Protein AF-A0A951RZP1-F1 (afdb_monomer)

Structure (mmCIF, N/CA/C/O backbone):
data_AF-A0A951RZP1-F1
#
_entry.id   AF-A0A951RZP1-F1
#
loop_
_atom_site.group_PDB
_atom_site.id
_atom_site.type_symbol
_atom_site.label_atom_id
_atom_site.label_alt_id
_atom_site.label_comp_id
_atom_site.label_asym_id
_atom_site.label_entity_id
_atom_site.label_seq_id
_atom_site.pdbx_PDB_ins_code
_atom_site.Cartn_x
_atom_site.Cartn_y
_atom_site.Cartn_z
_atom_site.occupancy
_atom_site.B_iso_or_equiv
_atom_site.auth_seq_id
_atom_site.auth_comp_id
_atom_site.auth_asym_id
_atom_site.auth_atom_id
_atom_site.pdbx_PDB_model_num
ATOM 1 N N . MET A 1 1 ? -12.148 5.305 1.036 1.00 90.94 1 MET A N 1
ATOM 2 C CA . MET A 1 1 ? -11.594 4.830 -0.257 1.00 90.94 1 MET A CA 1
ATOM 3 C C . MET A 1 1 ? -10.138 5.253 -0.370 1.00 90.94 1 MET A C 1
ATOM 5 O O . MET A 1 1 ? -9.764 6.193 0.316 1.00 90.94 1 MET A O 1
ATOM 9 N N . ALA A 1 2 ? -9.330 4.615 -1.213 1.00 96.19 2 ALA A N 1
ATOM 10 C CA . ALA A 1 2 ? -7.993 5.107 -1.553 1.00 96.19 2 ALA A CA 1
ATOM 11 C C . ALA A 1 2 ? -7.808 5.159 -3.072 1.00 96.19 2 ALA A C 1
ATOM 13 O O . ALA A 1 2 ? -8.545 4.516 -3.816 1.00 96.19 2 ALA A O 1
ATOM 14 N N . GLY A 1 3 ? -6.851 5.962 -3.519 1.00 96.50 3 GLY A N 1
ATOM 15 C CA . GLY A 1 3 ? -6.611 6.259 -4.928 1.00 96.50 3 GLY A CA 1
ATOM 16 C C . GLY A 1 3 ? -5.451 7.236 -5.088 1.00 96.50 3 GLY A C 1
ATOM 17 O O . GLY A 1 3 ? -4.543 7.269 -4.258 1.00 96.50 3 GLY A O 1
ATOM 18 N N . ARG A 1 4 ? -5.448 8.017 -6.167 1.00 96.31 4 ARG A N 1
ATOM 19 C CA . ARG A 1 4 ? -4.341 8.931 -6.469 1.00 96.31 4 ARG A CA 1
ATOM 20 C C . ARG A 1 4 ? -4.822 10.347 -6.697 1.00 96.31 4 ARG A C 1
ATOM 22 O O . ARG A 1 4 ? -5.886 10.546 -7.273 1.00 96.31 4 ARG A O 1
ATOM 29 N N . ASP A 1 5 ? -3.979 11.284 -6.296 1.00 96.69 5 ASP A N 1
ATOM 30 C CA . ASP A 1 5 ? -4.031 12.677 -6.718 1.00 96.69 5 ASP A CA 1
ATOM 31 C C . ASP A 1 5 ? -2.677 13.024 -7.350 1.00 96.69 5 ASP A C 1
ATOM 33 O O . ASP A 1 5 ? -1.632 12.997 -6.689 1.00 96.69 5 ASP A O 1
ATOM 37 N N . GLY A 1 6 ? -2.671 13.212 -8.670 1.00 96.00 6 GLY A N 1
ATOM 38 C CA . GLY A 1 6 ? -1.447 13.209 -9.470 1.00 96.00 6 GLY A CA 1
ATOM 39 C C . GLY A 1 6 ? -0.603 11.950 -9.221 1.00 96.00 6 GLY A C 1
ATOM 40 O O . GLY A 1 6 ? -1.055 10.822 -9.427 1.00 96.00 6 GLY A O 1
ATOM 41 N N . ASN A 1 7 ? 0.630 12.152 -8.748 1.00 96.62 7 ASN A N 1
ATOM 42 C CA . ASN A 1 7 ? 1.572 11.075 -8.424 1.00 96.62 7 ASN A CA 1
ATOM 43 C C . ASN A 1 7 ? 1.516 10.607 -6.963 1.00 96.62 7 ASN A C 1
ATOM 45 O O . ASN A 1 7 ? 2.286 9.721 -6.591 1.00 96.62 7 ASN A O 1
ATOM 49 N N . ARG A 1 8 ? 0.646 11.194 -6.135 1.00 97.81 8 ARG A N 1
ATOM 50 C CA . ARG A 1 8 ? 0.573 10.912 -4.697 1.00 97.81 8 ARG A CA 1
ATOM 51 C C . ARG A 1 8 ? -0.466 9.842 -4.407 1.00 97.81 8 ARG A C 1
ATOM 53 O O . ARG A 1 8 ? -1.544 9.831 -5.002 1.00 97.81 8 ARG A O 1
ATOM 60 N N . ALA A 1 9 ? -0.167 8.982 -3.441 1.00 97.94 9 ALA A N 1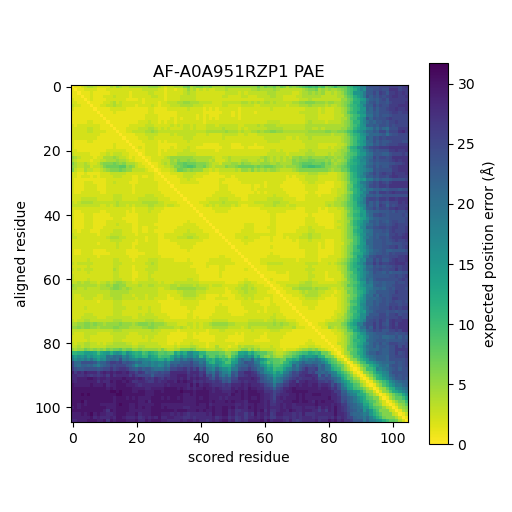
ATOM 61 C CA . ALA A 1 9 ? -1.149 8.079 -2.864 1.00 97.94 9 ALA A CA 1
ATOM 62 C C . ALA A 1 9 ? 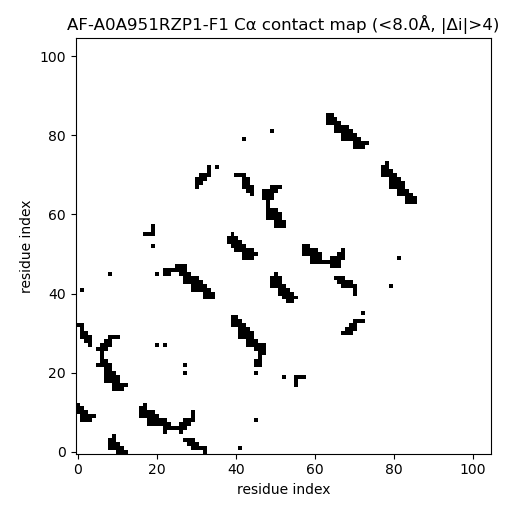-2.035 8.845 -1.872 1.00 97.94 9 ALA A C 1
ATOM 64 O O . ALA A 1 9 ? -1.526 9.558 -1.005 1.00 97.94 9 ALA A O 1
ATOM 65 N N . VAL A 1 10 ? -3.355 8.688 -1.984 1.00 98.06 10 VAL A N 1
ATOM 66 C CA . VAL A 1 10 ? -4.325 9.404 -1.146 1.00 98.06 10 VAL A CA 1
ATOM 67 C C . VAL A 1 10 ? -5.349 8.437 -0.565 1.00 98.06 10 VAL A C 1
ATOM 69 O O . VAL A 1 10 ? -5.869 7.557 -1.255 1.00 98.06 10 VAL A O 1
ATOM 72 N N . LEU A 1 11 ? -5.643 8.620 0.720 1.00 97.81 11 LEU A N 1
ATOM 73 C CA . LEU A 1 11 ? -6.755 8.004 1.431 1.00 97.81 11 LEU A CA 1
ATOM 74 C C . LEU A 1 11 ? -7.856 9.051 1.619 1.00 97.81 11 LEU A C 1
ATOM 76 O O . LEU A 1 11 ? -7.597 10.127 2.141 1.00 97.81 11 LEU A O 1
ATOM 80 N N . TRP A 1 12 ? -9.093 8.722 1.258 1.00 96.44 12 TRP A N 1
ATOM 81 C CA . TRP A 1 12 ? -10.272 9.519 1.591 1.00 96.44 12 TRP A CA 1
ATOM 82 C C . TRP A 1 12 ? -11.104 8.807 2.652 1.00 96.44 12 TRP A C 1
ATOM 84 O O . TRP A 1 12 ? -11.626 7.707 2.416 1.00 96.44 12 TRP A O 1
ATOM 94 N N . LYS A 1 13 ? -11.268 9.464 3.801 1.00 92.81 13 LYS A N 1
ATOM 95 C CA . LYS A 1 13 ? -12.134 9.039 4.905 1.00 92.81 13 LYS A CA 1
ATOM 96 C C . LYS A 1 13 ? -13.231 10.086 5.076 1.00 92.81 13 LYS A C 1
ATOM 98 O O . LYS A 1 13 ? -12.939 11.230 5.400 1.00 92.81 13 LYS A O 1
ATOM 103 N N . ASN A 1 14 ? -14.484 9.705 4.820 1.00 93.31 14 ASN A N 1
ATOM 104 C CA . ASN A 1 14 ? -15.654 10.592 4.923 1.00 93.31 14 ASN A CA 1
ATOM 105 C C . ASN A 1 14 ? -15.485 11.927 4.168 1.00 93.31 14 ASN A C 1
ATOM 107 O O . ASN A 1 14 ? -15.787 12.991 4.694 1.00 93.31 14 ASN A O 1
ATOM 111 N N . GLY A 1 15 ? -14.939 11.874 2.949 1.00 94.06 15 GLY A N 1
ATOM 112 C CA . GLY A 1 15 ? -14.680 13.059 2.121 1.00 94.06 15 GLY A CA 1
ATOM 113 C C . GLY A 1 15 ? -13.392 13.820 2.454 1.00 94.06 15 GLY A C 1
ATOM 114 O O . GLY A 1 15 ? -12.947 14.623 1.640 1.00 94.06 15 GLY A O 1
ATOM 115 N N . VAL A 1 16 ? -12.737 13.534 3.583 1.00 95.62 16 VAL A N 1
ATOM 116 C CA . VAL A 1 16 ? -11.467 14.165 3.966 1.00 95.62 16 VAL A CA 1
ATOM 117 C C . VAL A 1 16 ? -10.297 13.391 3.366 1.00 95.62 16 VAL A C 1
ATOM 119 O O . VAL A 1 16 ? -10.167 12.184 3.587 1.00 95.62 16 VAL A O 1
ATOM 122 N N . ALA A 1 17 ? -9.454 14.086 2.602 1.00 96.19 17 ALA A N 1
ATOM 123 C CA . ALA A 1 17 ? -8.258 13.527 1.984 1.00 96.19 17 ALA A CA 1
ATOM 124 C C . ALA A 1 17 ? -7.062 13.537 2.950 1.00 96.19 17 ALA A C 1
ATOM 126 O O . ALA A 1 17 ? -6.776 14.536 3.607 1.00 96.19 17 ALA A O 1
ATOM 127 N N . THR A 1 18 ? -6.320 12.436 2.981 1.00 97.00 18 THR A N 1
ATOM 128 C CA . THR A 1 18 ? -5.039 12.290 3.671 1.00 97.00 18 THR A CA 1
ATOM 129 C C . THR A 1 18 ? -4.012 11.787 2.669 1.00 97.00 18 THR A C 1
ATOM 131 O O . THR A 1 18 ? -4.172 10.711 2.087 1.00 97.00 18 THR A O 1
ATOM 134 N N . TYR A 1 19 ? -2.955 12.566 2.458 1.00 97.69 19 TYR A N 1
ATOM 135 C CA . TYR A 1 19 ? -1.849 12.169 1.594 1.00 97.69 19 TYR A CA 1
ATOM 136 C C . TYR A 1 19 ? -0.971 11.158 2.325 1.00 97.69 19 TYR A C 1
ATOM 138 O O . TYR A 1 19 ? -0.472 11.425 3.414 1.00 97.69 19 TYR A O 1
ATOM 146 N N . LEU A 1 20 ? -0.801 9.992 1.712 1.00 97.94 20 LEU A N 1
ATOM 147 C CA . LEU A 1 20 ? 0.020 8.898 2.226 1.00 97.94 20 LEU A CA 1
ATOM 148 C C . LEU A 1 20 ? 1.475 9.000 1.738 1.00 97.94 20 LEU A C 1
ATOM 150 O O . LEU A 1 20 ? 2.378 8.405 2.323 1.00 97.94 20 LEU A O 1
ATOM 154 N N . SER A 1 21 ? 1.709 9.746 0.657 1.00 97.31 21 SER A N 1
ATOM 155 C CA . SER A 1 21 ? 3.033 9.977 0.081 1.00 97.31 21 SER A CA 1
ATOM 156 C C . SER A 1 21 ? 3.196 11.408 -0.431 1.00 97.31 21 SER A C 1
ATOM 158 O O . SER A 1 21 ? 2.218 12.123 -0.671 1.00 97.31 21 SER A O 1
ATOM 160 N N . SER A 1 22 ? 4.449 11.818 -0.632 1.00 95.94 22 SER A N 1
ATOM 161 C CA . SER A 1 22 ? 4.803 13.096 -1.266 1.00 95.94 22 SER A CA 1
ATOM 162 C C . SER A 1 22 ? 4.711 13.057 -2.798 1.00 95.94 22 SER A C 1
ATOM 164 O O . SER A 1 22 ? 4.679 14.110 -3.436 1.00 95.94 22 SER A O 1
ATOM 166 N N . GLY A 1 23 ? 4.592 11.861 -3.383 1.00 95.38 23 GLY A N 1
ATOM 167 C CA . GLY A 1 23 ? 4.550 11.634 -4.822 1.00 95.38 23 GLY A CA 1
ATOM 168 C C . GLY A 1 23 ? 5.930 11.320 -5.391 1.00 95.38 23 GLY A C 1
ATOM 169 O O . GLY A 1 23 ? 6.852 12.125 -5.294 1.00 95.38 23 GLY A O 1
ATOM 170 N N . SER A 1 24 ? 6.061 10.166 -6.044 1.00 95.12 24 SER A N 1
ATOM 171 C CA . SER A 1 24 ? 7.268 9.789 -6.787 1.00 95.12 24 SER A CA 1
ATOM 172 C C . SER A 1 24 ? 7.078 9.902 -8.303 1.00 95.12 24 SER A C 1
ATOM 174 O O . SER A 1 24 ? 5.959 9.840 -8.813 1.00 95.12 24 SER A O 1
ATOM 176 N N . ALA A 1 25 ? 8.178 10.013 -9.055 1.00 90.38 25 ALA A N 1
ATOM 177 C CA . ALA A 1 25 ? 8.139 10.069 -10.522 1.00 90.38 25 ALA A CA 1
ATOM 178 C C . ALA A 1 25 ? 7.450 8.843 -11.158 1.00 90.38 25 ALA A C 1
ATOM 180 O O . ALA A 1 25 ? 6.830 8.957 -12.210 1.00 90.38 25 ALA A O 1
ATOM 181 N N . GLY A 1 26 ? 7.527 7.675 -10.507 1.00 83.81 26 GLY A N 1
ATOM 182 C CA . GLY A 1 26 ? 6.880 6.440 -10.965 1.00 83.81 26 GLY A CA 1
ATOM 183 C C . GLY A 1 26 ? 5.391 6.326 -10.619 1.00 83.81 26 GLY A C 1
ATOM 184 O O . GLY A 1 26 ? 4.766 5.327 -10.987 1.00 83.81 26 GLY A O 1
ATOM 185 N N . GLY A 1 27 ? 4.835 7.314 -9.911 1.00 92.81 27 GLY A N 1
ATOM 186 C CA . GLY A 1 27 ? 3.468 7.321 -9.408 1.00 92.81 27 GLY A CA 1
ATOM 187 C C . GLY A 1 27 ? 3.269 6.352 -8.242 1.00 92.81 27 GLY A C 1
ATOM 188 O O . GLY A 1 27 ? 3.410 5.130 -8.375 1.00 92.81 27 GLY A O 1
ATOM 189 N N . ASP A 1 28 ? 2.872 6.896 -7.099 1.00 97.25 28 ASP A N 1
ATOM 190 C CA . ASP A 1 28 ? 2.564 6.103 -5.915 1.00 97.25 28 ASP A CA 1
ATOM 191 C C . ASP A 1 28 ? 1.142 5.553 -6.011 1.00 97.25 28 ASP A C 1
ATOM 193 O O . ASP A 1 28 ? 0.252 6.163 -6.610 1.00 97.25 28 ASP A O 1
ATOM 197 N N . LYS A 1 29 ? 0.916 4.357 -5.468 1.00 97.50 29 LYS A N 1
ATOM 198 C CA . LYS A 1 29 ? -0.366 3.660 -5.621 1.00 97.50 29 LYS A CA 1
ATOM 199 C C . LYS A 1 29 ? -0.813 3.066 -4.296 1.00 97.50 29 LYS A C 1
ATOM 201 O O . LYS A 1 29 ? -0.108 2.194 -3.805 1.00 97.50 29 LYS A O 1
ATOM 206 N N . PRO A 1 30 ? -1.974 3.452 -3.752 1.00 97.88 30 PRO A N 1
ATOM 207 C CA . PRO A 1 30 ? -2.640 2.710 -2.691 1.00 97.88 30 PRO A CA 1
ATOM 208 C C . PRO A 1 30 ? -3.650 1.745 -3.323 1.00 97.88 30 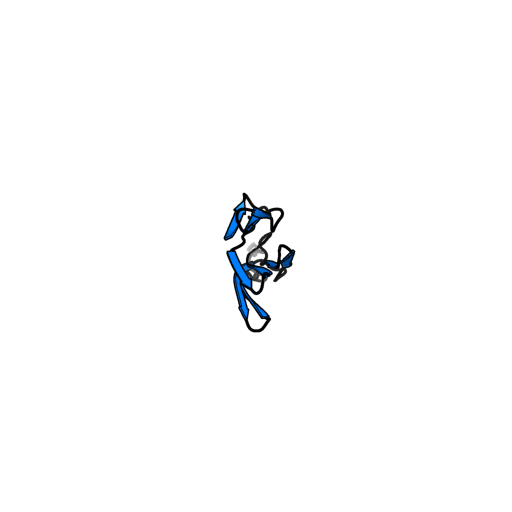PRO A C 1
ATOM 210 O O . PRO A 1 30 ? -4.677 2.155 -3.860 1.00 97.88 30 PRO A O 1
ATOM 213 N N . ASN A 1 31 ? -3.321 0.458 -3.318 1.00 98.00 31 ASN A N 1
ATOM 214 C CA . ASN A 1 31 ? -4.042 -0.574 -4.061 1.00 98.00 31 ASN A CA 1
ATOM 215 C C . ASN A 1 31 ? -5.172 -1.225 -3.255 1.00 98.00 31 ASN A C 1
ATOM 217 O O . ASN A 1 31 ? -6.171 -1.636 -3.835 1.00 98.00 31 ASN A O 1
ATOM 221 N N . SER A 1 32 ? -5.030 -1.319 -1.933 1.00 98.44 32 SER A N 1
ATOM 222 C CA . SER A 1 32 ? -6.020 -1.960 -1.063 1.00 98.44 32 SER A CA 1
ATOM 223 C C . SER A 1 32 ? -6.149 -1.207 0.246 1.00 98.44 32 SER A C 1
ATOM 225 O O . SER A 1 32 ? -5.147 -0.747 0.786 1.00 98.44 32 SER A O 1
ATOM 227 N N . VAL A 1 33 ? -7.371 -1.132 0.771 1.00 98.25 33 VAL A N 1
ATOM 228 C CA . VAL A 1 33 ? -7.678 -0.570 2.090 1.00 98.25 33 VAL A CA 1
ATOM 229 C C . VAL A 1 33 ? -8.377 -1.636 2.920 1.00 98.25 33 VAL A C 1
ATOM 231 O O . VAL A 1 33 ? -9.329 -2.251 2.450 1.00 98.25 33 VAL A O 1
ATOM 234 N N . PHE A 1 34 ? -7.933 -1.817 4.158 1.00 98.00 34 PHE A N 1
ATOM 235 C CA . PHE A 1 34 ? -8.590 -2.647 5.159 1.00 98.00 34 PHE A CA 1
ATOM 236 C C . PHE A 1 34 ? -8.749 -1.838 6.443 1.00 98.00 34 PHE A C 1
ATOM 238 O O . PHE A 1 34 ? -7.863 -1.065 6.802 1.00 98.00 34 PHE A O 1
ATOM 245 N N . VAL A 1 35 ? -9.877 -1.993 7.131 1.00 97.12 35 VAL A N 1
ATOM 246 C CA . VAL A 1 35 ? -10.146 -1.295 8.392 1.00 97.12 35 VAL A CA 1
ATOM 247 C C . VAL A 1 35 ? -10.482 -2.327 9.449 1.00 97.12 35 VAL A C 1
ATOM 249 O O . VAL A 1 35 ? -11.339 -3.180 9.225 1.00 97.12 35 VAL A O 1
ATOM 252 N N . LYS A 1 36 ? -9.817 -2.239 10.600 1.00 96.62 36 LYS A N 1
ATOM 253 C CA . LYS A 1 36 ? -10.124 -3.058 11.771 1.00 96.62 36 LYS A CA 1
ATOM 254 C C . LYS A 1 36 ? -9.971 -2.230 13.028 1.00 96.62 36 LYS A C 1
ATOM 256 O O . LYS A 1 36 ? -8.968 -1.546 13.176 1.00 96.62 36 LYS A O 1
ATOM 261 N N . ASP A 1 37 ? -10.983 -2.284 13.889 1.00 95.88 37 ASP A N 1
ATOM 262 C CA . ASP A 1 37 ? -10.980 -1.642 15.209 1.00 95.88 37 ASP A CA 1
ATOM 263 C C . ASP A 1 37 ? -10.575 -0.152 15.164 1.00 95.88 37 ASP A C 1
ATOM 265 O O . ASP A 1 37 ? -9.935 0.375 16.064 1.00 95.88 37 ASP A O 1
ATOM 269 N N . GLY A 1 38 ? -10.949 0.540 14.080 1.00 94.62 38 GLY A N 1
ATOM 270 C CA . GLY A 1 38 ? -10.655 1.959 13.854 1.00 94.62 38 GLY A CA 1
ATOM 271 C C . GLY A 1 38 ? -9.340 2.254 13.124 1.00 94.62 38 GLY A C 1
ATOM 272 O O . GLY A 1 38 ? -9.242 3.318 12.508 1.00 94.62 38 GLY A O 1
ATOM 273 N N . THR A 1 39 ? -8.392 1.316 13.107 1.00 96.81 39 THR A N 1
ATOM 274 C CA . THR A 1 39 ? -7.121 1.439 12.380 1.00 96.81 39 THR A CA 1
ATOM 275 C C . THR A 1 39 ? -7.320 1.207 10.888 1.00 96.81 39 THR A C 1
ATOM 277 O O . THR A 1 39 ? -7.982 0.250 10.465 1.00 96.81 39 THR A O 1
ATOM 280 N N . VAL A 1 40 ? -6.726 2.078 10.072 1.00 97.69 40 VAL A N 1
ATOM 281 C CA . VAL A 1 40 ? -6.755 1.980 8.611 1.00 97.69 40 VAL A CA 1
ATOM 282 C C . VAL A 1 40 ? -5.423 1.452 8.094 1.00 97.69 40 VAL A C 1
ATOM 284 O O . VAL A 1 40 ? -4.381 2.078 8.272 1.00 97.69 40 VAL A O 1
ATOM 287 N N . TYR A 1 41 ? -5.482 0.331 7.383 1.00 98.38 41 TYR A N 1
ATOM 288 C CA . TYR A 1 41 ? -4.353 -0.298 6.712 1.00 98.38 41 TYR A CA 1
ATOM 289 C C . TYR A 1 41 ? -4.480 -0.085 5.211 1.00 98.38 41 TYR A C 1
ATOM 291 O O . TYR A 1 41 ? -5.513 -0.397 4.618 1.00 98.38 41 TYR A O 1
ATOM 299 N N . VAL A 1 42 ? -3.424 0.411 4.578 1.00 98.69 42 VAL A N 1
ATOM 300 C CA . VAL A 1 42 ? -3.387 0.627 3.132 1.00 98.69 42 VAL A CA 1
ATOM 301 C C . VAL A 1 42 ? -2.177 -0.087 2.554 1.00 98.69 42 VAL A C 1
ATOM 303 O O . VAL A 1 42 ? -1.050 0.241 2.902 1.00 98.69 42 VAL A O 1
ATOM 306 N N . ALA A 1 43 ? -2.388 -1.053 1.665 1.00 98.50 43 ALA A N 1
ATOM 307 C CA . ALA A 1 43 ? -1.307 -1.694 0.917 1.00 98.50 43 ALA A CA 1
ATOM 308 C C . ALA A 1 43 ? -1.120 -1.015 -0.435 1.00 98.50 43 ALA A C 1
ATOM 310 O O . ALA A 1 43 ? -2.093 -0.681 -1.115 1.00 98.50 43 ALA A O 1
ATOM 311 N N . GLY A 1 44 ? 0.131 -0.845 -0.851 1.00 97.88 44 GLY A N 1
ATOM 312 C CA . GLY A 1 44 ? 0.438 -0.239 -2.131 1.00 97.88 44 GLY A CA 1
ATOM 313 C C . GLY A 1 44 ? 1.924 -0.174 -2.459 1.00 97.88 44 GLY A C 1
ATOM 314 O O . GLY A 1 44 ? 2.705 -1.075 -2.139 1.00 97.88 44 GLY A O 1
ATOM 315 N N . LYS A 1 45 ? 2.322 0.904 -3.129 1.00 97.06 45 LYS A N 1
ATOM 316 C CA . LYS A 1 45 ? 3.725 1.218 -3.387 1.00 97.06 45 LYS A CA 1
ATOM 317 C C . LYS A 1 45 ? 4.003 2.708 -3.364 1.00 97.06 45 LYS A C 1
ATOM 319 O O . LYS A 1 45 ? 3.152 3.510 -3.747 1.00 97.06 45 LYS A O 1
ATOM 324 N N . GLU A 1 46 ? 5.236 3.033 -3.019 1.00 96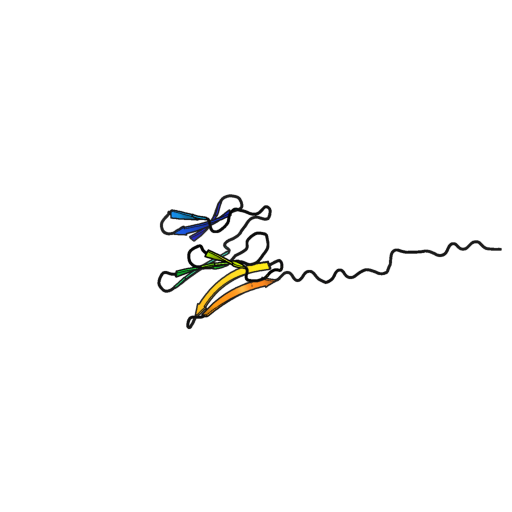.44 46 GLU A N 1
ATOM 325 C CA . GLU A 1 46 ? 5.815 4.362 -3.160 1.00 96.44 46 GLU A CA 1
ATOM 326 C C .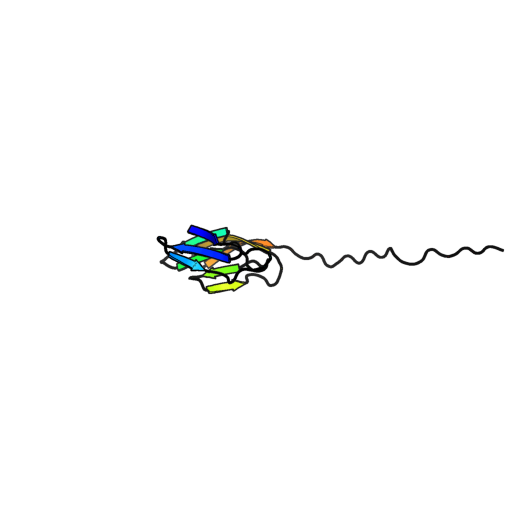 GLU A 1 46 ? 7.215 4.228 -3.751 1.00 96.44 46 GLU A C 1
ATOM 328 O O . GLU A 1 46 ? 7.946 3.301 -3.400 1.00 96.44 46 GLU A O 1
ATOM 333 N N . ALA A 1 47 ? 7.57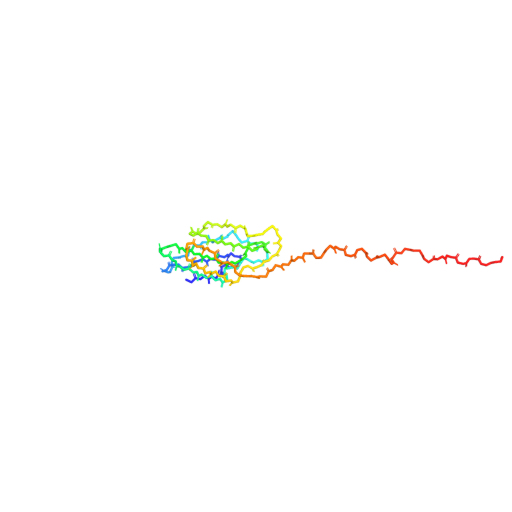1 5.111 -4.687 1.00 94.31 47 ALA A N 1
ATOM 334 C CA . ALA A 1 47 ? 8.877 5.092 -5.356 1.00 94.31 47 ALA A CA 1
ATOM 335 C C . ALA A 1 47 ? 9.252 3.705 -5.930 1.00 94.31 47 ALA A C 1
ATOM 337 O O . ALA A 1 47 ? 10.412 3.299 -5.955 1.00 94.31 47 ALA A O 1
ATOM 338 N N . GLY A 1 48 ? 8.245 2.948 -6.382 1.00 93.81 48 GLY A N 1
ATOM 339 C CA . GLY A 1 48 ? 8.418 1.607 -6.944 1.00 93.81 48 GLY A CA 1
ATOM 340 C C . GLY A 1 48 ? 8.664 0.485 -5.927 1.00 93.81 48 GLY A C 1
ATOM 341 O O . GLY A 1 48 ? 8.863 -0.652 -6.358 1.00 93.81 48 GLY A O 1
ATOM 342 N N . LYS A 1 49 ? 8.626 0.766 -4.621 1.00 94.94 49 LYS A N 1
ATOM 343 C CA . LYS A 1 49 ? 8.796 -0.217 -3.542 1.00 94.94 49 LYS A CA 1
ATOM 344 C C . LYS A 1 49 ? 7.465 -0.514 -2.846 1.00 94.94 49 LYS A C 1
ATOM 346 O O . LYS A 1 49 ? 6.655 0.404 -2.684 1.00 94.94 49 LYS A O 1
ATOM 351 N N . PRO A 1 50 ? 7.217 -1.764 -2.413 1.00 97.12 50 PRO A N 1
ATOM 352 C CA . PRO A 1 50 ? 5.987 -2.111 -1.716 1.00 97.12 50 PRO A CA 1
ATOM 353 C C . PRO A 1 50 ? 5.937 -1.399 -0.360 1.00 97.12 50 PRO A C 1
ATOM 355 O O . PRO A 1 50 ? 6.902 -1.436 0.408 1.00 97.12 50 PRO A O 1
ATOM 358 N N . ARG A 1 51 ? 4.806 -0.755 -0.064 1.00 97.56 51 ARG A N 1
ATOM 359 C CA . ARG A 1 51 ? 4.604 0.028 1.160 1.00 97.56 51 ARG A CA 1
ATOM 360 C C . ARG A 1 51 ? 3.264 -0.327 1.802 1.00 97.56 51 ARG A C 1
ATOM 362 O O . ARG A 1 51 ? 2.283 -0.579 1.098 1.00 97.56 51 ARG A O 1
ATOM 369 N N . LEU A 1 52 ? 3.242 -0.361 3.130 1.00 98.56 52 LEU A N 1
ATOM 370 C CA . LEU A 1 52 ? 2.041 -0.450 3.959 1.00 98.56 52 LEU A CA 1
ATOM 371 C C . LEU A 1 52 ? 1.901 0.866 4.720 1.00 98.56 52 LEU A C 1
ATOM 373 O O . LEU A 1 52 ? 2.847 1.270 5.385 1.00 98.56 52 LEU A O 1
ATOM 377 N N . TRP A 1 53 ? 0.743 1.513 4.664 1.00 98.50 53 TRP A N 1
ATOM 378 C CA . TRP A 1 53 ? 0.425 2.636 5.544 1.00 98.50 53 TRP A CA 1
ATOM 379 C C . TRP A 1 53 ? -0.537 2.187 6.638 1.00 98.50 53 TRP A C 1
ATOM 381 O O . TRP A 1 53 ? -1.551 1.562 6.334 1.00 98.50 53 TRP A O 1
ATOM 391 N N . VAL A 1 54 ? -0.223 2.512 7.890 1.00 97.69 54 VAL A N 1
ATOM 392 C CA . VAL A 1 54 ? -1.063 2.264 9.067 1.00 97.69 54 VAL A CA 1
ATOM 393 C C . VAL A 1 54 ? -1.366 3.613 9.701 1.00 97.69 54 VAL A C 1
ATOM 395 O O . VAL A 1 54 ? -0.445 4.323 10.099 1.00 97.69 54 VAL A O 1
ATOM 398 N N . ASP A 1 55 ? -2.639 4.008 9.693 1.00 95.75 55 ASP A N 1
ATOM 399 C CA . ASP A 1 55 ? -3.101 5.328 10.153 1.00 95.75 55 ASP A CA 1
ATOM 400 C C . ASP A 1 55 ? -2.272 6.495 9.578 1.00 95.75 55 ASP A C 1
ATOM 402 O O . ASP A 1 55 ? -1.891 7.442 10.260 1.00 95.75 55 ASP A O 1
ATOM 406 N N . GLY A 1 56 ? -1.961 6.402 8.281 1.00 93.81 56 GLY A N 1
ATOM 407 C CA . GLY A 1 56 ? -1.179 7.398 7.541 1.00 93.81 56 GLY A CA 1
ATOM 408 C C . GLY A 1 56 ? 0.342 7.235 7.645 1.00 93.81 56 GLY A C 1
ATOM 409 O O . GLY A 1 56 ? 1.060 7.759 6.795 1.00 93.81 56 GLY A O 1
ATOM 410 N N . THR A 1 57 ? 0.849 6.455 8.602 1.00 96.31 57 THR A N 1
ATOM 411 C CA . THR A 1 57 ? 2.290 6.200 8.758 1.00 96.31 57 THR A CA 1
ATOM 412 C C . THR A 1 57 ? 2.735 5.077 7.829 1.00 96.31 57 THR A C 1
ATOM 414 O O . THR A 1 57 ? 2.198 3.976 7.891 1.00 96.31 57 THR A O 1
ATOM 417 N N . GLY A 1 58 ? 3.701 5.340 6.945 1.00 96.69 58 GLY A N 1
ATOM 418 C CA . GLY A 1 58 ? 4.113 4.398 5.901 1.00 96.69 58 GLY A CA 1
ATOM 419 C C . GLY A 1 58 ? 5.387 3.608 6.212 1.00 96.69 58 GLY A C 1
ATOM 420 O O . GLY A 1 58 ? 6.426 4.197 6.506 1.00 96.69 58 GLY A O 1
ATOM 421 N N . TYR A 1 59 ? 5.340 2.297 5.993 1.00 97.50 59 TYR A N 1
ATOM 422 C CA . TYR A 1 59 ? 6.411 1.327 6.222 1.00 97.50 59 TYR A CA 1
ATOM 423 C C . TYR A 1 59 ? 6.764 0.608 4.919 1.00 97.50 59 TYR A C 1
ATOM 425 O O . TYR A 1 59 ? 5.888 0.033 4.266 1.00 97.50 59 TYR A O 1
ATOM 433 N N . TYR A 1 60 ? 8.037 0.635 4.522 1.00 96.25 60 TYR A N 1
ATOM 434 C CA . TYR A 1 60 ? 8.499 -0.185 3.401 1.00 96.25 60 TYR A CA 1
ATOM 435 C C . TYR A 1 60 ? 8.492 -1.659 3.802 1.00 96.25 60 TYR A C 1
ATOM 437 O O . TYR A 1 60 ? 8.971 -2.020 4.872 1.00 96.25 60 TYR A O 1
ATOM 445 N N . LEU A 1 61 ? 7.941 -2.504 2.931 1.00 95.81 61 LEU A N 1
ATOM 446 C CA . LEU A 1 61 ? 7.880 -3.954 3.142 1.00 95.81 61 LEU A CA 1
ATOM 447 C C . LEU A 1 61 ? 9.080 -4.686 2.526 1.00 95.81 61 LEU A C 1
ATOM 449 O O . LEU A 1 61 ? 9.278 -5.870 2.772 1.00 95.81 61 LEU A O 1
ATOM 453 N N . SER A 1 62 ? 9.845 -3.999 1.676 1.00 92.81 62 SER A N 1
ATOM 454 C CA . SER A 1 62 ? 11.072 -4.488 1.047 1.00 92.81 62 SER A CA 1
ATOM 455 C C . SER A 1 62 ? 11.891 -3.304 0.535 1.00 92.81 62 SER A C 1
ATOM 457 O O . SER A 1 62 ? 11.329 -2.289 0.113 1.00 92.81 62 SER A O 1
ATOM 459 N N . ASP A 1 63 ? 13.215 -3.459 0.507 1.00 90.06 63 ASP A N 1
ATOM 460 C CA . ASP A 1 63 ? 14.129 -2.502 -0.122 1.00 90.06 63 ASP A CA 1
ATOM 461 C C . ASP A 1 63 ? 14.149 -2.601 -1.649 1.00 90.06 63 ASP A C 1
ATOM 463 O O . ASP A 1 63 ? 14.570 -1.661 -2.331 1.00 90.06 63 ASP A O 1
ATOM 467 N N . SER A 1 64 ? 13.682 -3.729 -2.183 1.00 91.69 64 SER A N 1
ATOM 468 C CA . SER A 1 64 ? 13.627 -4.015 -3.612 1.00 91.69 64 SER A CA 1
ATOM 469 C C . SER A 1 64 ? 12.315 -3.556 -4.243 1.00 91.69 64 SER A C 1
ATOM 471 O O . SER A 1 64 ? 11.299 -3.337 -3.578 1.00 91.69 64 SER A O 1
ATOM 473 N N . ALA A 1 65 ? 12.335 -3.416 -5.569 1.00 93.19 65 ALA A N 1
ATOM 474 C CA . ALA A 1 65 ? 11.159 -3.014 -6.322 1.00 93.19 65 ALA A CA 1
ATOM 475 C C . ALA A 1 65 ? 10.027 -4.041 -6.174 1.00 93.19 65 ALA A C 1
ATOM 477 O O . ALA A 1 65 ? 10.225 -5.256 -6.235 1.00 93.19 65 ALA A 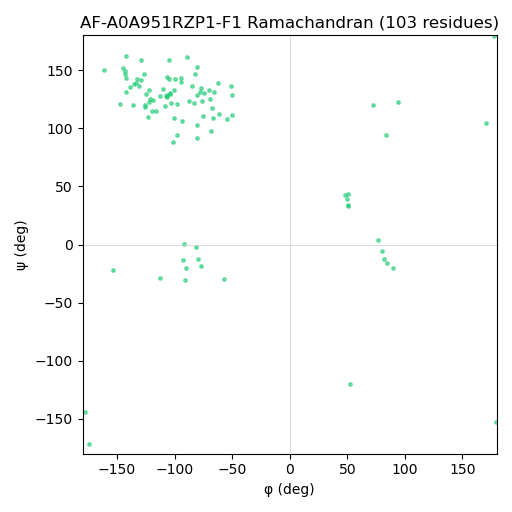O 1
ATOM 478 N N . GLY A 1 66 ? 8.805 -3.549 -6.032 1.00 94.44 66 GLY A N 1
ATOM 479 C CA . GLY A 1 66 ? 7.648 -4.395 -5.806 1.00 94.44 66 GLY A CA 1
ATOM 480 C C . GLY A 1 66 ? 6.378 -3.591 -5.613 1.00 94.44 66 GLY A C 1
ATOM 481 O O . GLY A 1 66 ? 6.363 -2.362 -5.671 1.00 94.44 66 GLY A O 1
ATOM 482 N N . GLU A 1 67 ? 5.284 -4.310 -5.417 1.00 95.94 67 GLU A N 1
ATOM 483 C CA . GLU A 1 67 ? 3.969 -3.711 -5.256 1.00 95.94 67 GLU A CA 1
ATOM 484 C C . GLU A 1 67 ? 3.131 -4.554 -4.303 1.00 95.94 67 GLU A C 1
ATOM 486 O O . GLU A 1 67 ? 2.892 -5.731 -4.574 1.00 95.94 67 GLU A O 1
ATOM 491 N N . ALA A 1 68 ? 2.683 -3.955 -3.198 1.00 97.94 68 ALA A N 1
ATOM 492 C CA . ALA A 1 68 ? 1.670 -4.560 -2.349 1.00 97.94 68 ALA A CA 1
ATOM 493 C C . ALA A 1 68 ? 0.292 -4.312 -2.975 1.00 97.94 68 ALA A C 1
ATOM 495 O O . ALA A 1 68 ? -0.036 -3.193 -3.373 1.00 97.94 68 ALA A O 1
ATOM 496 N N . LEU A 1 69 ? -0.488 -5.376 -3.125 1.00 97.94 69 LEU A N 1
ATOM 497 C CA . LEU A 1 69 ? -1.749 -5.380 -3.867 1.00 97.94 69 LEU A CA 1
ATOM 498 C C . LEU A 1 69 ? -2.957 -5.598 -2.962 1.00 97.94 69 LEU A C 1
ATOM 500 O O . LEU A 1 69 ? -4.038 -5.125 -3.285 1.00 97.94 69 LEU A O 1
ATOM 504 N N . SER A 1 70 ? -2.777 -6.302 -1.846 1.00 98.31 70 SER A N 1
ATOM 505 C CA . SER A 1 70 ? -3.848 -6.629 -0.909 1.00 98.31 70 SER A CA 1
ATOM 506 C C . SER A 1 70 ? -3.340 -6.572 0.524 1.00 98.31 70 SER A C 1
ATOM 508 O O . SER A 1 70 ? -2.181 -6.903 0.779 1.00 98.31 70 SER A O 1
ATOM 510 N N . VAL A 1 71 ? -4.210 -6.166 1.447 1.00 98.50 71 VAL A N 1
ATOM 511 C CA . VAL A 1 71 ? -3.972 -6.223 2.892 1.00 98.50 71 VAL A CA 1
ATOM 512 C C . VAL A 1 71 ? -5.191 -6.800 3.600 1.00 98.50 71 VAL A C 1
ATOM 514 O O . VAL A 1 71 ? -6.326 -6.457 3.275 1.00 98.50 71 VAL A O 1
ATOM 517 N N . SER A 1 72 ? -4.947 -7.658 4.587 1.00 98.25 72 SER A N 1
ATOM 518 C CA . SER A 1 72 ? -5.964 -8.216 5.480 1.00 98.25 72 SER A CA 1
ATOM 519 C C . SER A 1 72 ? -5.406 -8.357 6.890 1.00 98.25 72 SER A C 1
ATOM 521 O O . SER A 1 72 ? -4.214 -8.620 7.049 1.00 98.25 72 SER A O 1
ATOM 523 N N . VAL A 1 73 ? -6.258 -8.244 7.908 1.00 97.88 73 VAL A N 1
ATOM 524 C CA . VAL A 1 73 ? -5.854 -8.437 9.308 1.00 97.88 73 VAL A CA 1
ATOM 525 C C . VAL A 1 73 ? -6.627 -9.595 9.923 1.00 97.88 73 VAL A C 1
ATOM 527 O O . VAL A 1 73 ? -7.857 -9.574 9.956 1.00 97.88 73 VAL A O 1
ATOM 530 N N . ALA A 1 74 ? -5.911 -10.583 10.458 1.00 95.50 74 ALA A N 1
ATOM 531 C CA . ALA A 1 74 ? -6.490 -11.748 11.124 1.00 95.50 74 ALA A CA 1
ATOM 532 C C . ALA A 1 74 ? -5.689 -12.092 12.383 1.00 95.50 74 ALA A C 1
ATOM 534 O O . ALA A 1 74 ? -4.462 -12.078 12.364 1.00 95.50 74 ALA A O 1
ATOM 535 N N . ASN A 1 75 ? -6.386 -12.384 13.486 1.00 95.31 75 ASN A N 1
ATOM 536 C CA . ASN A 1 75 ? -5.775 -12.774 14.767 1.00 95.31 75 ASN A CA 1
ATOM 537 C C . ASN A 1 75 ? -4.649 -11.831 15.245 1.00 95.31 75 ASN A C 1
ATOM 539 O O . ASN A 1 75 ? -3.618 -12.284 15.724 1.00 95.31 75 ASN A O 1
ATOM 543 N N . GLY A 1 76 ? -4.823 -10.518 15.059 1.00 91.25 76 GLY A N 1
ATOM 544 C CA . GLY A 1 76 ? -3.830 -9.500 15.434 1.00 91.25 76 GLY A CA 1
ATOM 545 C C . GLY A 1 76 ? -2.671 -9.325 14.445 1.00 91.25 76 GLY A C 1
ATOM 546 O O . GLY A 1 76 ? -1.893 -8.391 14.591 1.00 91.25 76 GLY A O 1
ATOM 547 N N . ASN A 1 77 ? -2.580 -10.161 13.410 1.00 96.31 77 ASN A N 1
ATOM 548 C CA . ASN A 1 77 ? -1.519 -10.108 12.410 1.00 96.31 77 ASN A CA 1
ATOM 549 C C . ASN A 1 77 ? -1.982 -9.400 11.136 1.00 96.31 77 ASN A C 1
ATOM 551 O O . ASN A 1 77 ? -3.112 -9.595 10.678 1.00 96.31 77 ASN A O 1
ATOM 555 N N . VAL A 1 78 ? -1.081 -8.622 10.537 1.00 97.56 78 VAL A N 1
ATOM 556 C CA . VAL A 1 78 ? -1.292 -7.958 9.247 1.00 97.56 78 VAL A CA 1
ATOM 557 C C . VAL A 1 78 ? -0.644 -8.792 8.148 1.00 97.56 78 VAL A C 1
ATOM 559 O O . VAL A 1 78 ? 0.565 -9.010 8.153 1.00 97.56 78 VAL A O 1
ATOM 562 N N . TYR A 1 79 ? -1.444 -9.233 7.183 1.00 97.94 79 TYR A N 1
ATOM 563 C CA . TYR A 1 79 ? -0.990 -9.987 6.020 1.00 97.94 79 TYR A CA 1
ATOM 564 C C . TYR A 1 79 ? -1.056 -9.093 4.789 1.00 97.94 79 TYR A C 1
ATOM 566 O O . TYR A 1 79 ? -2.099 -8.500 4.505 1.00 97.94 79 TYR A O 1
ATOM 574 N N . VAL A 1 80 ? 0.051 -9.010 4.051 1.00 98.06 80 VAL A N 1
ATOM 575 C CA . VAL A 1 80 ? 0.147 -8.221 2.821 1.00 98.06 80 VAL A CA 1
ATOM 576 C C . VAL A 1 80 ? 0.563 -9.125 1.667 1.00 98.06 80 VAL A C 1
ATOM 578 O O . VAL A 1 80 ? 1.603 -9.775 1.719 1.00 98.06 80 VAL A O 1
ATOM 581 N N . GLY A 1 81 ? -0.256 -9.157 0.617 1.00 96.62 81 GLY A N 1
ATOM 582 C CA . GLY A 1 81 ? 0.009 -9.900 -0.615 1.00 96.62 81 GLY A CA 1
ATOM 583 C C . GLY A 1 81 ? 0.420 -8.963 -1.747 1.00 96.62 81 GLY A C 1
ATOM 584 O O . GLY A 1 81 ? -0.115 -7.858 -1.870 1.00 96.62 81 GLY A O 1
ATOM 585 N N . GLY A 1 82 ? 1.356 -9.382 -2.599 1.00 95.69 82 GLY A N 1
ATOM 586 C CA . GLY A 1 82 ? 1.889 -8.514 -3.646 1.00 95.69 82 GLY A CA 1
ATOM 587 C C . GLY A 1 82 ? 2.846 -9.195 -4.617 1.00 95.69 82 GLY A C 1
ATOM 588 O O . GLY A 1 82 ? 3.007 -10.413 -4.615 1.00 95.69 82 GLY A O 1
ATOM 589 N N . LYS A 1 83 ? 3.482 -8.385 -5.465 1.00 91.19 83 LYS A N 1
ATOM 590 C CA . LYS A 1 83 ? 4.502 -8.817 -6.429 1.00 91.19 83 LYS A CA 1
ATOM 591 C C . LYS A 1 83 ? 5.866 -8.299 -5.995 1.00 91.19 83 LYS A C 1
ATOM 593 O O . LYS A 1 83 ? 6.012 -7.109 -5.714 1.00 91.19 83 LYS A O 1
ATOM 598 N N . HIS A 1 84 ? 6.866 -9.170 -6.022 1.00 82.69 84 HIS A N 1
ATOM 599 C CA . HIS A 1 84 ? 8.261 -8.804 -5.813 1.00 82.69 84 HIS A CA 1
ATOM 600 C C . HIS A 1 84 ? 9.011 -8.866 -7.145 1.00 82.69 84 HIS A C 1
ATOM 602 O O . HIS A 1 84 ? 8.952 -9.879 -7.843 1.00 82.69 84 HIS A O 1
ATOM 608 N N . ARG A 1 85 ? 9.696 -7.783 -7.526 1.00 73.69 85 ARG A N 1
ATOM 609 C CA . ARG A 1 85 ? 10.590 -7.774 -8.686 1.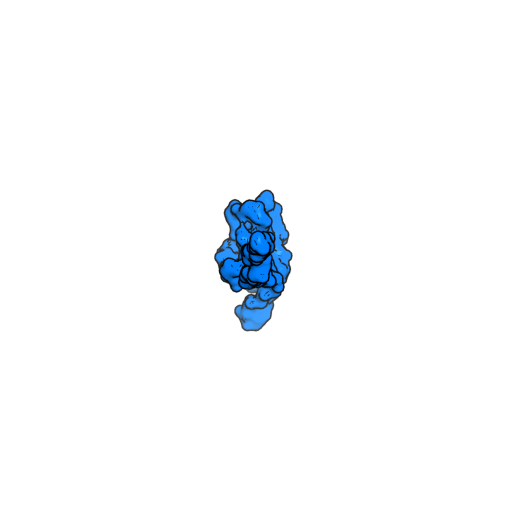00 73.69 85 ARG A CA 1
ATOM 610 C C . ARG A 1 85 ? 12.009 -7.979 -8.184 1.00 73.69 85 ARG A C 1
ATOM 612 O O . ARG A 1 85 ? 12.690 -7.023 -7.828 1.00 73.69 85 ARG A O 1
ATOM 619 N N . ILE A 1 86 ? 12.454 -9.231 -8.184 1.00 66.62 86 ILE A N 1
ATOM 620 C CA . ILE A 1 86 ? 13.875 -9.525 -8.020 1.00 66.62 86 ILE A CA 1
ATOM 621 C C . ILE A 1 86 ? 14.559 -9.006 -9.288 1.00 66.62 86 ILE A C 1
ATOM 623 O O . ILE A 1 86 ? 14.236 -9.456 -10.389 1.00 66.62 86 ILE A O 1
ATOM 627 N N . LYS A 1 87 ? 15.470 -8.032 -9.163 1.00 55.03 87 LYS A N 1
ATOM 628 C CA . LYS A 1 87 ? 16.445 -7.804 -10.234 1.00 55.03 87 LYS A CA 1
ATOM 629 C C . LYS A 1 87 ? 17.228 -9.105 -10.332 1.00 55.03 87 LYS A C 1
ATOM 631 O O . LYS A 1 87 ? 17.929 -9.446 -9.382 1.00 55.03 87 LYS A O 1
ATOM 636 N N . ALA A 1 88 ? 17.076 -9.840 -11.432 1.00 52.41 88 ALA A N 1
ATOM 637 C CA . ALA A 1 88 ? 18.014 -10.913 -11.719 1.00 52.41 88 ALA A CA 1
ATOM 638 C C . ALA A 1 88 ? 19.429 -10.317 -11.603 1.00 52.41 88 ALA A C 1
ATOM 640 O O . ALA A 1 88 ? 19.620 -9.178 -12.058 1.00 52.41 88 ALA A O 1
ATOM 641 N N . PRO A 1 89 ? 20.397 -11.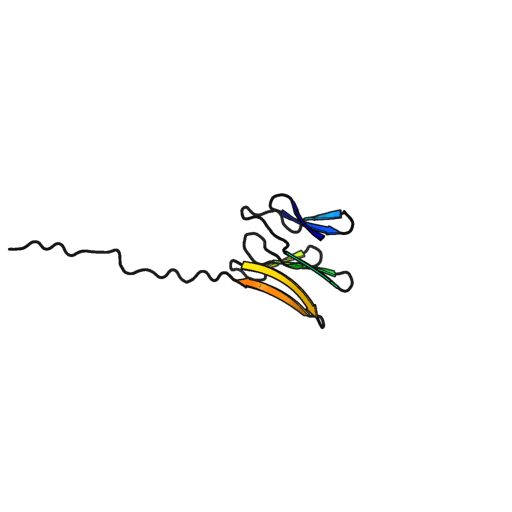008 -10.972 1.00 48.91 89 PRO A N 1
ATOM 642 C CA . PRO A 1 89 ? 21.786 -10.603 -11.123 1.00 48.91 89 PRO A CA 1
ATOM 643 C C . PRO A 1 89 ? 22.024 -10.464 -12.625 1.00 48.91 89 PRO A C 1
ATOM 645 O O . PRO A 1 89 ? 21.600 -11.333 -13.389 1.00 48.91 89 PRO A O 1
ATOM 648 N N . SER A 1 90 ? 22.570 -9.326 -13.059 1.00 55.69 90 SER A N 1
ATOM 649 C CA . SER A 1 90 ? 22.905 -9.121 -14.464 1.00 55.69 90 SER A CA 1
ATOM 650 C C . SER A 1 90 ? 23.716 -10.330 -14.909 1.00 55.69 90 SER A C 1
ATOM 652 O O . SER A 1 90 ? 24.816 -10.552 -14.404 1.00 55.69 90 SER A O 1
ATOM 654 N N . LEU A 1 91 ? 23.142 -11.160 -15.781 1.00 45.62 91 LEU A N 1
ATOM 655 C CA . LEU A 1 91 ? 23.883 -12.237 -16.404 1.00 45.62 91 LEU A CA 1
ATOM 656 C C . LEU A 1 91 ? 24.878 -11.526 -17.317 1.00 45.62 91 LEU A C 1
ATOM 658 O O . LEU A 1 91 ? 24.500 -11.051 -18.386 1.00 45.62 91 LEU A O 1
ATOM 662 N N . ASN A 1 92 ? 26.113 -11.354 -16.848 1.00 46.91 92 ASN A N 1
ATOM 663 C CA . ASN A 1 92 ? 27.214 -10.939 -17.702 1.00 46.91 92 ASN A CA 1
ATOM 664 C C . ASN A 1 92 ? 27.246 -11.955 -18.844 1.00 46.91 92 ASN A C 1
ATOM 666 O O . ASN A 1 92 ? 27.546 -13.122 -18.606 1.00 46.91 92 ASN A O 1
ATOM 670 N N . HIS A 1 93 ? 26.842 -11.545 -20.043 1.00 43.91 93 HIS A N 1
ATOM 671 C CA . HIS A 1 93 ? 26.951 -12.374 -21.231 1.00 43.91 93 HIS A CA 1
ATOM 672 C C . HIS A 1 93 ? 28.434 -12.360 -21.624 1.00 43.91 93 HIS A C 1
ATOM 674 O O . HIS A 1 93 ? 28.933 -11.297 -21.995 1.00 43.91 93 HIS A O 1
ATOM 680 N N . PRO A 1 94 ? 29.188 -13.466 -21.488 1.00 44.78 94 PRO A N 1
ATOM 681 C CA . PRO A 1 94 ? 30.554 -13.506 -21.973 1.00 44.78 94 PRO A CA 1
ATOM 682 C C . PRO A 1 94 ? 30.460 -13.779 -23.475 1.00 44.78 94 PRO A C 1
ATOM 684 O O . PRO A 1 94 ? 30.319 -14.925 -23.891 1.00 44.78 94 PRO A O 1
ATOM 687 N N . GLY A 1 95 ? 30.425 -12.721 -24.280 1.00 50.69 95 GLY A N 1
ATOM 688 C CA . GLY A 1 95 ? 30.289 -12.850 -25.734 1.00 50.69 95 GLY A CA 1
ATOM 689 C C . GLY A 1 95 ? 30.881 -11.706 -26.550 1.00 50.69 95 GLY A C 1
ATOM 690 O O . GLY A 1 95 ? 31.242 -11.926 -27.701 1.00 50.69 95 GLY A O 1
ATOM 691 N N . ASP A 1 96 ? 31.066 -10.525 -25.961 1.00 57.44 96 ASP A N 1
ATOM 692 C CA . ASP A 1 96 ? 31.606 -9.375 -26.684 1.00 57.44 96 ASP A CA 1
ATOM 693 C C . ASP A 1 96 ? 33.090 -9.186 -26.344 1.00 57.44 96 ASP A C 1
ATOM 695 O O . ASP A 1 96 ? 33.442 -8.472 -25.406 1.00 57.44 96 ASP A O 1
ATOM 699 N N . GLY A 1 97 ? 33.976 -9.849 -27.093 1.00 45.84 97 GLY A N 1
ATOM 700 C CA . GLY A 1 97 ? 35.413 -9.588 -27.001 1.00 45.84 97 GLY A CA 1
ATOM 701 C C . GLY A 1 97 ? 36.298 -10.575 -27.756 1.00 45.84 97 GLY A C 1
ATOM 702 O O . GLY A 1 97 ? 36.555 -11.663 -27.262 1.00 45.84 97 GLY A O 1
ATOM 703 N N . GLU A 1 98 ? 36.816 -10.112 -28.897 1.00 40.25 98 GLU A N 1
ATOM 704 C CA . GLU A 1 98 ? 37.934 -10.654 -29.691 1.00 40.25 98 GLU A CA 1
ATOM 705 C C . GLU A 1 98 ? 37.629 -11.800 -30.676 1.00 40.25 98 GLU A C 1
ATOM 707 O O . GLU A 1 98 ? 37.703 -12.990 -30.380 1.00 40.25 98 GLU A O 1
ATOM 712 N N . GLN A 1 99 ? 37.376 -11.412 -31.932 1.00 45.38 99 GLN A N 1
ATOM 713 C CA . GLN A 1 99 ? 37.656 -12.271 -33.084 1.00 45.38 99 GLN A CA 1
ATOM 714 C C . GLN A 1 99 ? 39.178 -12.295 -33.321 1.00 45.38 99 GLN A C 1
ATOM 716 O O . GLN A 1 99 ? 39.775 -11.218 -33.397 1.00 45.38 99 GLN A O 1
ATOM 721 N N . PRO A 1 100 ? 39.829 -13.462 -33.478 1.00 43.12 100 PRO A N 1
ATOM 722 C CA . PRO A 1 100 ? 41.243 -13.500 -33.825 1.00 43.12 100 PRO A CA 1
ATOM 723 C C . PRO A 1 100 ? 41.449 -13.017 -35.267 1.00 43.12 100 PRO A C 1
ATOM 725 O O . PRO A 1 100 ? 40.857 -13.544 -36.211 1.00 43.12 100 PRO A O 1
ATOM 728 N N . VAL A 1 101 ? 42.316 -12.016 -35.442 1.00 49.88 101 VAL A N 1
ATOM 729 C CA . VAL A 1 101 ? 42.831 -11.617 -36.755 1.00 49.88 101 VAL A CA 1
ATOM 730 C C . VAL A 1 101 ? 43.703 -12.744 -37.310 1.00 49.88 101 VAL A C 1
ATOM 732 O O . VAL A 1 101 ? 44.794 -13.015 -36.819 1.00 49.88 101 VAL A O 1
ATOM 735 N N . MET A 1 102 ? 43.215 -13.431 -38.340 1.00 44.31 102 MET A N 1
ATOM 736 C CA . MET A 1 102 ? 44.033 -14.335 -39.147 1.00 44.31 102 MET A CA 1
ATOM 737 C C . MET A 1 102 ? 44.817 -13.495 -40.160 1.00 44.31 102 MET A C 1
ATOM 739 O O . MET A 1 102 ? 44.253 -13.066 -41.165 1.00 44.31 102 MET A O 1
ATOM 743 N N . SER A 1 103 ? 46.110 -13.265 -39.927 1.00 47.56 103 SER A N 1
ATOM 744 C CA . SER A 1 103 ? 47.047 -12.926 -41.006 1.00 47.56 103 SER A CA 1
ATOM 745 C C . SER A 1 103 ? 47.825 -14.183 -41.374 1.00 47.56 103 SER A C 1
ATOM 747 O O . SER A 1 103 ? 48.629 -14.679 -40.585 1.00 47.56 103 SER A O 1
ATOM 749 N N . GLY A 1 104 ? 47.517 -14.726 -42.550 1.00 54.28 104 GLY A N 1
ATOM 750 C CA . GLY A 1 104 ? 48.223 -15.855 -43.136 1.00 54.28 104 GLY A CA 1
ATOM 751 C C . GLY A 1 104 ? 49.527 -15.447 -43.823 1.00 54.28 104 GLY A C 1
ATOM 752 O O . GLY A 1 104 ? 49.617 -14.339 -44.341 1.00 54.28 104 GLY A O 1
ATOM 753 N N . VAL A 1 105 ? 50.431 -16.436 -43.833 1.00 47.38 105 VAL A N 1
ATOM 754 C CA . VAL A 1 105 ? 51.627 -16.691 -44.670 1.00 47.38 105 VAL A CA 1
ATOM 755 C C . VAL A 1 105 ? 52.732 -15.638 -44.704 1.00 47.38 105 VAL A C 1
ATOM 757 O O . VAL A 1 105 ? 52.526 -14.546 -45.267 1.00 47.38 105 VAL A O 1
#

Radius of gyration: 21.66 Å; Cα contacts (8 Å, |Δi|>4): 229; chains: 1; bounding box: 67×31×60 Å

Sequence (105 aa):
MAGRDGNRAVLWKNGVATYLSSGSAGGDKPNSVFVKDGTVYVAGKEAGKPRLWVDGTGYYLSDSAGEALSVSVANGNVYVGGKHRIKAPSLNHPGDGEQPVMSGV

Solvent-accessible surface area (backbone atoms only — not comparable to full-atom values): 6170 Å² total; per-residue (Å²): 95,63,37,65,57,88,31,15,16,30,38,34,59,97,86,45,78,42,72,56,46,94,47,31,99,78,45,20,39,40,60,24,76,37,76,56,98,86,47,41,38,32,14,6,26,47,73,52,18,17,26,38,24,50,74,61,50,70,42,74,77,44,97,51,45,26,36,26,51,34,48,48,76,56,96,93,42,80,48,75,44,65,50,77,51,76,77,70,76,80,76,79,73,92,77,88,79,83,81,84,84,84,81,79,135

pLDDT: mean 86.79, std 18.68, range [40.25, 98.69]

Secondary structure (DSSP, 8-state):
-EEEETTEEEEEETTEEEES----TT--EEEEEEEETTEEEEEEEETTEEEEEETTEEEES-SSSEEEEEEEEETTEEEEEEEE---------TT-S--------

Nearest PDB structures (foldseek):
  1yr2-assembly1_A  TM=4.685E-01  e=8.825E-01  Novosphingobium capsulatum
  7apk-assembly1_F  TM=4.914E-01  e=2.251E+00  Homo sapiens
  4rg2-assembly1_B  TM=4.364E-01  e=3.695E+00  Homo sapiens
  3nok-assembly2_B  TM=4.386E-01  e=5.142E+00  Myxococcus xanthus
  7apk-assembly1_f  TM=4.577E-01  e=6.066E+00  Homo sapiens

Foldseek 3Di:
DWFDDVQWTWDDDPNDIDTLDPGDPVGWTFQEWDDDPRWIWTWWDDPQFTWIAINSRIDTPDPAGWIFHYWDDDPNDIDTDTDGDDPDDPPPDPDPDDDDDDDDD

Mean predicted aligned error: 9.04 Å